Protein AF-A0A537V731-F1 (afdb_monomer)

Sequence (88 aa):
EIVEAPSAADEVGPGMLVTVKPLDLEDEDETYLLAEHAEEKAPGARTVTTSSPFGSALMGAAEGDEVSYEAPGGTFRYRVVSFEPIPG

pLDDT: mean 85.95, std 13.27, range [43.25, 95.31]

Solvent-accessible surface area (backbone atoms only — not comparable to full-atom values): 5149 Å² total; per-residue (Å²): 140,79,77,82,83,83,71,74,66,79,42,41,51,79,55,20,37,37,29,29,31,48,72,83,48,102,60,73,77,44,45,30,27,26,21,83,46,85,84,54,77,50,93,94,34,47,68,34,26,47,88,37,67,59,25,48,44,44,50,66,36,36,74,69,37,75,36,63,35,78,52,101,91,47,76,49,41,32,28,30,69,42,71,46,68,60,86,128

Nearest PDB structures (foldseek):
  2etn-assembly4_C  TM=7.648E-01  e=3.730E-05  Thermus aquaticus
  3aoh-assembly2_Y  TM=8.112E-01  e=7.488E-05  Thermus thermophilus HB8
  2f23-assembly2_B  TM=7.373E-01  e=3.134E-05  Thermus thermophilus HB27
  2eul-assembly1_A  TM=7.540E-01  e=7.935E-05  Thermus thermophilus HB8
  4wqt-assembly3_Z  TM=7.494E-01  e=3.591E-04  Thermus thermophilus HB8

Secondary structure (DSSP, 8-state):
-------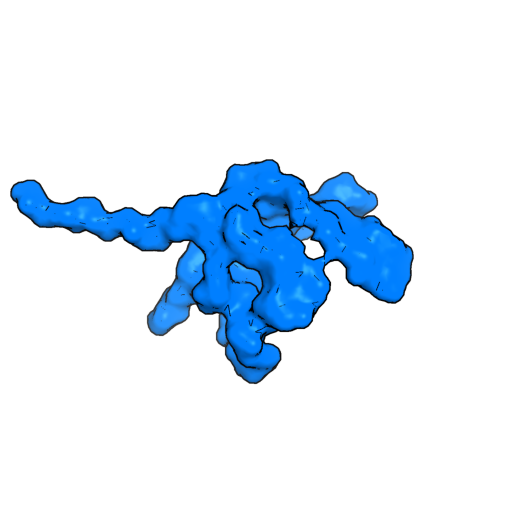S-SS--TTEEEEEEESSS-PPPEEEEEESSTT---TTSEEEETTSHHHHHHTT--TT-EEEEEETTEEEEEEEEEEEEPP-

Structure (mmCIF, N/CA/C/O backbone):
data_AF-A0A537V731-F1
#
_entry.id   AF-A0A537V731-F1
#
loop_
_atom_site.group_PDB
_atom_site.id
_atom_site.type_symbol
_atom_site.label_atom_id
_atom_site.label_alt_id
_atom_site.label_comp_id
_atom_site.label_asym_id
_atom_site.label_entity_id
_atom_site.label_seq_id
_atom_site.pdbx_PDB_ins_code
_atom_site.Cartn_x
_atom_site.Cartn_y
_atom_site.Cartn_z
_atom_site.occupancy
_atom_site.B_iso_or_equiv
_atom_site.auth_seq_id
_atom_site.auth_comp_id
_atom_site.auth_asym_id
_atom_site.auth_atom_id
_atom_site.pdbx_PDB_model_num
ATOM 1 N N . GLU A 1 1 ? -8.527 -21.500 -30.627 1.00 48.62 1 GLU A N 1
ATOM 2 C CA . GLU A 1 1 ? -8.433 -21.300 -29.173 1.00 48.62 1 GLU A CA 1
ATOM 3 C C . GLU A 1 1 ? -6.993 -20.929 -28.875 1.00 48.62 1 GLU A C 1
ATOM 5 O O . GLU A 1 1 ? -6.106 -21.737 -29.120 1.00 48.62 1 GLU A O 1
ATOM 10 N N . ILE A 1 2 ? -6.742 -19.657 -28.581 1.00 47.78 2 ILE A N 1
ATOM 11 C CA . ILE A 1 2 ? -5.398 -19.135 -28.321 1.00 47.78 2 ILE A CA 1
ATOM 12 C C . ILE A 1 2 ? -5.532 -18.359 -27.018 1.00 47.78 2 ILE A C 1
ATOM 14 O O . ILE A 1 2 ? -6.121 -17.286 -27.008 1.00 47.78 2 ILE A O 1
ATOM 18 N N . VAL A 1 3 ? -5.090 -19.044 -25.961 1.00 43.25 3 VAL A N 1
ATOM 19 C CA . VAL A 1 3 ? -4.687 -18.593 -24.625 1.00 43.25 3 VAL A CA 1
ATOM 20 C C . VAL A 1 3 ? -5.211 -17.227 -24.177 1.00 43.25 3 VAL A C 1
ATOM 22 O O . VAL A 1 3 ? -4.752 -16.181 -24.632 1.00 43.25 3 VAL A O 1
ATOM 25 N N . GLU A 1 4 ? -6.136 -17.271 -23.214 1.00 43.88 4 GLU A N 1
ATOM 26 C CA . GLU A 1 4 ? -6.341 -16.209 -22.229 1.00 43.88 4 GLU A CA 1
ATOM 27 C C . GLU A 1 4 ? -4.990 -15.604 -21.825 1.00 43.88 4 GLU A C 1
ATOM 29 O O . GLU A 1 4 ? -4.008 -16.324 -21.645 1.00 43.88 4 GLU A O 1
ATOM 34 N N . ALA A 1 5 ? -4.935 -14.284 -21.687 1.00 45.66 5 ALA A N 1
ATOM 35 C CA . ALA A 1 5 ? -3.875 -13.636 -20.937 1.00 45.66 5 ALA A CA 1
ATOM 36 C C . ALA A 1 5 ? -4.353 -13.528 -19.480 1.00 45.66 5 ALA A C 1
ATOM 38 O O . ALA A 1 5 ? -5.006 -12.536 -19.152 1.00 45.66 5 ALA A O 1
ATOM 39 N N . PRO A 1 6 ? -4.101 -14.509 -18.590 1.00 47.12 6 PRO A N 1
ATOM 40 C CA . PRO A 1 6 ? -4.245 -14.270 -17.173 1.00 47.12 6 PRO A CA 1
ATOM 41 C C . PRO A 1 6 ? -2.956 -13.583 -16.735 1.00 47.12 6 PRO A C 1
ATOM 43 O O . PRO A 1 6 ? -1.954 -14.213 -16.419 1.00 47.12 6 PRO A O 1
ATOM 46 N N . SER A 1 7 ? -2.944 -12.263 -16.778 1.00 53.19 7 SER A N 1
ATOM 47 C CA . SER A 1 7 ? -2.042 -11.514 -15.903 1.00 53.19 7 SER A CA 1
ATOM 48 C C . SER A 1 7 ? -2.841 -10.603 -14.981 1.00 53.19 7 SER A C 1
ATOM 50 O O . SER A 1 7 ? -2.344 -9.575 -14.537 1.00 53.19 7 SER A O 1
ATOM 52 N N . ALA A 1 8 ? -4.083 -10.998 -14.677 1.00 57.00 8 ALA A N 1
ATOM 53 C CA . ALA A 1 8 ? -4.644 -10.706 -13.372 1.00 57.00 8 ALA A CA 1
ATOM 54 C C . ALA A 1 8 ? -3.825 -11.560 -12.407 1.00 57.00 8 ALA A C 1
ATOM 56 O O . ALA A 1 8 ? -4.014 -12.770 -12.340 1.00 57.00 8 ALA A O 1
ATOM 57 N N . ALA A 1 9 ? -2.801 -10.965 -11.802 1.00 66.81 9 ALA A N 1
ATOM 58 C CA . ALA A 1 9 ? -2.115 -11.629 -10.714 1.00 66.81 9 ALA A CA 1
ATOM 59 C C . ALA A 1 9 ? -3.166 -11.977 -9.650 1.00 66.81 9 ALA A C 1
ATOM 61 O O . ALA A 1 9 ? -4.028 -11.155 -9.350 1.00 66.81 9 ALA A O 1
ATOM 62 N N . ASP A 1 10 ? -3.137 -13.197 -9.124 1.00 80.62 10 ASP A N 1
ATOM 63 C CA . ASP A 1 10 ? -4.044 -13.597 -8.043 1.00 80.62 10 ASP A CA 1
ATOM 64 C C . ASP A 1 10 ? -3.660 -12.930 -6.709 1.00 80.62 10 ASP A C 1
ATOM 66 O O . ASP A 1 10 ? -4.471 -12.834 -5.791 1.00 80.62 10 ASP A O 1
ATOM 70 N N . GLU A 1 11 ? -2.419 -12.447 -6.620 1.00 89.31 11 GLU A N 1
ATOM 71 C CA . GLU A 1 11 ? -1.792 -11.919 -5.416 1.00 89.31 11 GLU A CA 1
ATOM 72 C C . GLU A 1 11 ? -0.919 -10.705 -5.760 1.00 89.31 11 GLU A C 1
ATOM 74 O O . GLU A 1 11 ? -0.334 -10.612 -6.845 1.00 89.31 11 GLU A O 1
ATOM 79 N N . VAL A 1 12 ? -0.768 -9.794 -4.805 1.00 92.25 12 VAL A N 1
ATOM 80 C CA . VAL A 1 12 ? 0.116 -8.634 -4.918 1.00 92.25 12 VAL A CA 1
ATOM 81 C C . VAL A 1 12 ? 1.586 -9.068 -4.961 1.00 92.25 12 VAL A C 1
ATOM 83 O O . VAL A 1 12 ? 2.103 -9.701 -4.036 1.00 92.25 12 VAL A O 1
ATOM 86 N N . GLY A 1 13 ? 2.290 -8.647 -6.013 1.00 90.69 13 GLY A N 1
ATOM 87 C CA . GLY A 1 13 ? 3.714 -8.902 -6.227 1.00 90.69 13 GLY A CA 1
ATOM 88 C C . GLY A 1 13 ? 4.545 -7.634 -6.472 1.00 90.69 13 GLY A C 1
ATOM 89 O O . GLY A 1 13 ? 4.003 -6.532 -6.585 1.00 90.69 13 GLY A O 1
ATOM 90 N N . PRO A 1 14 ? 5.882 -7.768 -6.561 1.00 91.00 14 PRO A N 1
ATOM 91 C CA . PRO A 1 14 ? 6.761 -6.656 -6.916 1.00 91.00 14 PRO A CA 1
ATOM 92 C C . PRO A 1 14 ? 6.438 -6.114 -8.319 1.00 91.00 14 PRO A C 1
ATOM 94 O O . PRO A 1 14 ? 6.118 -6.871 -9.232 1.00 91.00 14 PRO A O 1
ATOM 97 N N . GLY A 1 15 ? 6.540 -4.796 -8.490 1.00 90.06 15 GLY A N 1
ATOM 98 C CA . GLY A 1 15 ? 6.209 -4.085 -9.727 1.00 90.06 15 GLY A CA 1
ATOM 99 C C . GLY A 1 15 ? 4.709 -3.852 -9.940 1.00 90.06 15 GLY A C 1
ATOM 100 O O . GLY A 1 15 ? 4.297 -3.529 -11.052 1.00 90.06 15 GLY A O 1
ATOM 101 N N . MET A 1 16 ? 3.878 -4.022 -8.908 1.00 92.31 16 MET A N 1
ATOM 102 C CA . MET A 1 16 ? 2.431 -3.808 -9.001 1.00 92.31 16 MET A CA 1
ATOM 103 C C . MET A 1 16 ? 1.990 -2.516 -8.319 1.00 92.31 16 MET A C 1
ATOM 105 O O . MET A 1 16 ? 2.559 -2.087 -7.313 1.00 92.31 16 MET A O 1
ATOM 109 N N . LEU A 1 17 ? 0.950 -1.908 -8.878 1.00 93.25 17 LEU A N 1
ATOM 110 C CA . LEU A 1 17 ? 0.163 -0.853 -8.263 1.00 93.25 17 LEU A CA 1
ATOM 111 C C . LEU A 1 17 ? -0.912 -1.496 -7.402 1.00 93.25 17 LEU A C 1
ATOM 113 O O . LEU A 1 17 ? -1.715 -2.274 -7.896 1.00 93.25 17 LEU A O 1
ATOM 117 N N . VAL A 1 18 ? -0.930 -1.159 -6.123 1.00 94.62 18 VAL A N 1
ATOM 118 C CA . VAL A 1 18 ? -1.860 -1.694 -5.137 1.00 94.62 18 VAL A CA 1
ATOM 119 C C . VAL A 1 18 ? -2.670 -0.537 -4.595 1.00 94.62 18 VAL A C 1
ATOM 121 O O . VAL A 1 18 ? -2.123 0.379 -3.978 1.00 94.62 18 VAL A O 1
ATOM 124 N N . THR A 1 19 ? -3.971 -0.567 -4.838 1.00 94.94 19 THR A N 1
ATOM 125 C CA . THR A 1 19 ? -4.910 0.394 -4.271 1.00 94.94 19 THR A CA 1
ATOM 126 C C . THR A 1 19 ? -5.426 -0.156 -2.959 1.00 94.94 19 THR A C 1
ATOM 128 O O . THR A 1 19 ? -5.958 -1.266 -2.894 1.00 94.94 19 THR A O 1
ATOM 131 N N . VAL A 1 20 ? -5.261 0.623 -1.900 1.00 94.69 20 VAL A N 1
ATOM 132 C CA . VAL A 1 20 ? -5.678 0.259 -0.554 1.00 94.69 20 VAL A CA 1
ATOM 133 C C . VAL A 1 20 ? -6.624 1.296 0.022 1.00 94.69 20 VAL A C 1
ATOM 135 O O . VAL A 1 20 ? -6.513 2.486 -0.255 1.00 94.69 20 VAL A O 1
ATOM 138 N N . LYS A 1 21 ? -7.528 0.843 0.883 1.00 94.31 21 LYS A N 1
ATOM 139 C CA . LYS A 1 21 ? -8.435 1.696 1.638 1.00 94.31 21 LYS A CA 1
ATOM 140 C C . LYS A 1 21 ? -8.061 1.671 3.117 1.00 94.31 21 LYS A C 1
ATOM 142 O O . LYS A 1 21 ? -8.097 0.584 3.704 1.00 94.31 21 LYS A O 1
ATOM 147 N N . PRO A 1 22 ? -7.727 2.810 3.742 1.00 92.81 22 PRO A N 1
ATOM 148 C CA . PRO A 1 22 ? -7.542 2.858 5.186 1.00 92.81 22 PRO A CA 1
ATOM 149 C C . PRO A 1 22 ? -8.854 2.505 5.898 1.00 92.81 22 PRO A C 1
ATOM 151 O O . PRO A 1 22 ? -9.928 2.982 5.542 1.00 92.81 22 PRO A O 1
ATOM 154 N N . LEU A 1 23 ? -8.772 1.632 6.901 1.00 91.31 23 LEU A N 1
ATOM 155 C CA . LEU A 1 23 ? -9.934 1.189 7.683 1.00 91.31 23 LEU A CA 1
ATOM 156 C C . LEU A 1 23 ? -10.105 1.972 8.983 1.00 91.31 23 LEU A C 1
ATOM 158 O O . LEU A 1 23 ? -11.201 2.028 9.535 1.00 91.31 23 LEU A O 1
ATOM 162 N N . ASP A 1 24 ? -9.011 2.549 9.473 1.00 86.19 24 ASP A N 1
ATOM 163 C CA . ASP A 1 24 ? -8.967 3.329 10.711 1.00 86.19 24 ASP A CA 1
ATOM 164 C C . ASP A 1 24 ? -9.145 4.834 10.487 1.00 86.19 24 ASP A C 1
ATOM 166 O O . ASP A 1 24 ? -9.330 5.580 11.448 1.00 86.19 24 ASP A O 1
ATOM 170 N N . LEU A 1 25 ? -9.073 5.280 9.233 1.00 82.69 25 LEU A N 1
ATOM 171 C CA . LEU A 1 25 ? -9.179 6.679 8.840 1.00 82.69 25 LEU A CA 1
ATOM 172 C C . LEU A 1 25 ? -10.338 6.836 7.852 1.00 82.69 25 LEU A C 1
ATOM 174 O O . LEU A 1 25 ? -10.545 5.978 6.997 1.00 82.69 25 LEU A O 1
ATOM 178 N N . GLU A 1 26 ? -11.074 7.942 7.947 1.00 80.56 26 GLU A N 1
ATOM 179 C CA . GLU A 1 26 ? -12.069 8.346 6.941 1.00 80.56 26 GLU A CA 1
ATOM 180 C C . GLU A 1 26 ? 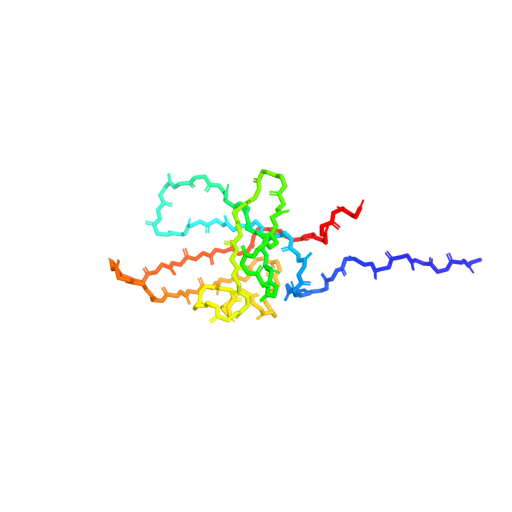-11.373 9.039 5.754 1.00 80.56 26 GLU A C 1
ATOM 182 O O . GLU A 1 26 ? -11.713 10.159 5.380 1.00 80.56 26 GLU A O 1
ATOM 187 N N . ASP A 1 27 ? -10.352 8.381 5.205 1.00 85.94 27 ASP A N 1
ATOM 188 C CA . ASP A 1 27 ? -9.555 8.850 4.071 1.00 85.94 27 ASP A CA 1
ATOM 189 C C . ASP A 1 27 ? -9.967 8.137 2.769 1.00 85.94 27 ASP A C 1
ATOM 191 O O . ASP A 1 27 ? -10.656 7.108 2.771 1.00 85.94 27 ASP A O 1
ATOM 195 N N . GLU A 1 28 ? -9.575 8.723 1.638 1.00 89.88 28 GLU A N 1
ATOM 196 C CA . GLU A 1 28 ? -9.815 8.160 0.306 1.00 89.88 28 GLU A CA 1
ATOM 197 C C . GLU A 1 28 ? -8.899 6.959 0.019 1.00 89.88 28 GLU A C 1
ATOM 199 O O . GLU A 1 28 ? -7.927 6.700 0.730 1.00 89.88 28 GLU A O 1
ATOM 204 N N . ASP A 1 29 ? -9.225 6.203 -1.031 1.00 92.75 29 ASP A N 1
ATOM 205 C CA . ASP A 1 29 ? -8.411 5.063 -1.443 1.00 92.75 29 ASP A CA 1
ATOM 206 C C . ASP A 1 29 ? -7.061 5.561 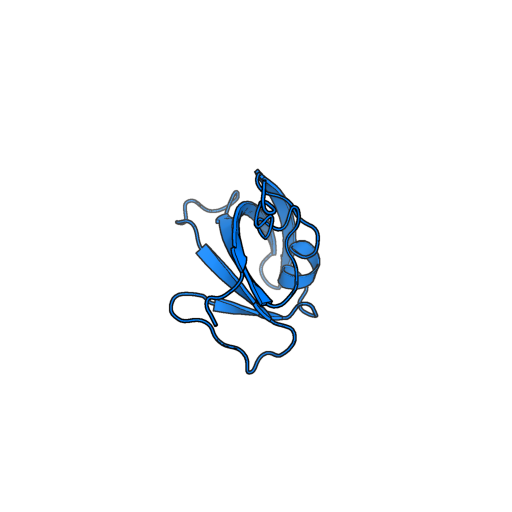-2.003 1.00 92.75 29 ASP A C 1
ATOM 208 O O . ASP A 1 29 ? -7.002 6.494 -2.809 1.00 92.75 29 ASP A O 1
ATOM 212 N N . GLU A 1 30 ? -5.963 4.936 -1.579 1.00 93.06 30 GLU A N 1
ATOM 213 C CA . GLU A 1 30 ? -4.597 5.326 -1.932 1.00 93.06 30 GLU A CA 1
ATOM 214 C C . GLU A 1 30 ? -3.915 4.244 -2.774 1.00 93.06 30 GLU A C 1
ATOM 216 O O . GLU A 1 30 ? -3.913 3.066 -2.417 1.00 93.06 30 GLU A O 1
ATOM 221 N N . THR A 1 31 ? -3.269 4.646 -3.871 1.00 93.56 31 THR A N 1
ATOM 222 C CA . THR A 1 31 ? -2.518 3.732 -4.742 1.00 93.56 31 THR A CA 1
ATOM 223 C C . THR A 1 31 ? -1.017 3.786 -4.459 1.00 93.56 31 THR A C 1
ATOM 225 O O . THR A 1 31 ? -0.385 4.851 -4.482 1.00 93.56 31 THR A O 1
ATOM 228 N N . TYR A 1 32 ? -0.422 2.612 -4.255 1.00 94.12 32 TYR A N 1
ATOM 229 C CA . TYR A 1 32 ? 0.998 2.431 -3.980 1.00 94.12 32 TYR A CA 1
ATOM 230 C C . TYR A 1 32 ? 1.664 1.523 -5.008 1.00 94.12 32 TYR A C 1
ATOM 232 O O . TYR A 1 32 ? 1.155 0.461 -5.330 1.00 94.12 32 TYR A O 1
ATOM 240 N N . LEU A 1 33 ? 2.844 1.912 -5.481 1.00 94.38 33 LEU A N 1
ATOM 241 C CA . LEU A 1 33 ? 3.721 1.051 -6.262 1.00 94.38 33 LEU A CA 1
ATOM 242 C C . LEU A 1 33 ? 4.564 0.203 -5.316 1.00 94.38 33 LEU A C 1
ATOM 244 O O . LEU A 1 33 ? 5.418 0.751 -4.616 1.00 94.38 33 LEU A O 1
ATOM 248 N N . LEU A 1 34 ? 4.378 -1.112 -5.354 1.00 93.88 34 LEU A N 1
ATOM 249 C CA . LEU A 1 34 ? 5.224 -2.062 -4.650 1.00 93.88 34 LEU A CA 1
ATOM 250 C C . LEU A 1 34 ? 6.512 -2.312 -5.441 1.00 93.88 34 LEU A C 1
ATOM 252 O O . LEU A 1 34 ? 6.596 -3.221 -6.257 1.00 93.88 34 LEU A O 1
ATOM 256 N N . ALA A 1 35 ? 7.523 -1.487 -5.214 1.00 92.56 35 ALA A N 1
ATOM 257 C CA . ALA A 1 35 ? 8.799 -1.564 -5.909 1.00 92.56 35 ALA A CA 1
ATOM 258 C C . ALA A 1 35 ? 9.814 -2.471 -5.199 1.00 92.56 35 ALA A C 1
ATOM 260 O O . ALA A 1 35 ? 9.831 -2.578 -3.973 1.00 92.56 35 ALA A O 1
ATOM 261 N N . G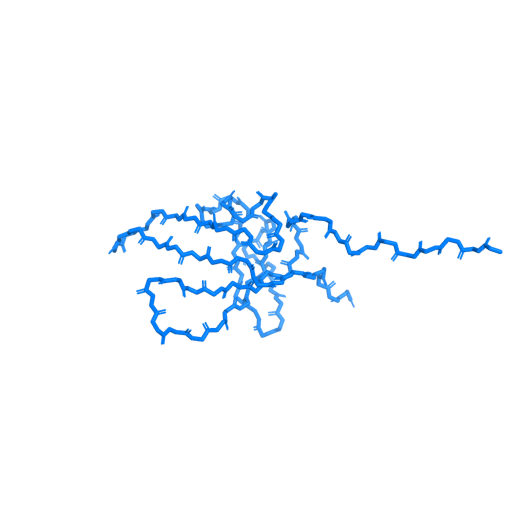LU A 1 36 ? 10.751 -3.051 -5.948 1.00 89.75 36 GLU A N 1
ATOM 262 C CA . GLU A 1 36 ? 11.939 -3.666 -5.336 1.00 89.75 36 GLU A CA 1
ATOM 263 C C . GLU A 1 36 ? 12.910 -2.598 -4.806 1.00 89.75 36 GLU A C 1
ATOM 265 O O . GLU A 1 36 ? 13.504 -2.749 -3.736 1.00 89.75 36 GLU A O 1
ATOM 270 N N . HIS A 1 37 ? 13.014 -1.469 -5.514 1.00 89.31 37 HIS A N 1
ATOM 271 C CA . HIS A 1 37 ? 13.931 -0.376 -5.199 1.00 89.31 37 HIS A CA 1
ATOM 272 C C . HIS A 1 37 ? 13.192 0.957 -5.054 1.00 89.31 37 HIS A C 1
ATOM 274 O O . HIS A 1 37 ? 12.293 1.272 -5.823 1.00 89.31 37 HIS A O 1
ATOM 280 N N . ALA A 1 38 ? 13.606 1.796 -4.100 1.00 85.81 38 ALA A N 1
ATOM 281 C CA . ALA A 1 38 ? 12.962 3.092 -3.836 1.00 85.81 38 ALA A CA 1
ATOM 282 C C . ALA A 1 38 ? 13.092 4.117 -4.990 1.00 85.81 38 ALA A C 1
ATOM 284 O O . ALA A 1 38 ? 12.431 5.161 -4.981 1.00 85.81 38 ALA A O 1
ATOM 285 N N . GLU A 1 39 ? 13.966 3.836 -5.956 1.00 88.44 39 GLU A N 1
ATOM 286 C CA . GLU A 1 39 ? 14.180 4.632 -7.167 1.00 88.44 39 GLU A CA 1
ATOM 287 C C . GLU A 1 39 ? 13.035 4.477 -8.177 1.00 88.44 39 GLU A C 1
ATOM 289 O O . GLU A 1 39 ? 12.756 5.413 -8.926 1.00 88.44 39 GLU A O 1
ATOM 294 N N . GLU A 1 40 ? 12.333 3.342 -8.151 1.00 87.62 40 GLU A N 1
ATOM 295 C CA . GLU A 1 40 ? 11.173 3.073 -8.999 1.00 87.62 40 GLU A CA 1
ATOM 296 C C . GLU A 1 40 ? 10.016 4.006 -8.635 1.00 87.62 40 GLU A C 1
ATOM 298 O O . GLU A 1 40 ? 9.705 4.232 -7.460 1.00 87.62 40 GLU A O 1
ATOM 303 N N . LYS A 1 41 ? 9.348 4.561 -9.644 1.00 87.00 41 LYS A N 1
ATOM 304 C CA . LYS A 1 41 ? 8.188 5.436 -9.455 1.00 87.00 41 LYS A CA 1
ATOM 305 C C . LYS A 1 41 ? 7.163 5.166 -10.534 1.00 87.00 41 LYS A C 1
ATOM 307 O O . LYS A 1 41 ? 7.514 5.054 -11.702 1.00 87.00 41 LYS A O 1
ATOM 312 N N . ALA A 1 42 ? 5.899 5.165 -10.135 1.00 87.94 42 ALA A N 1
ATOM 313 C CA . ALA A 1 42 ? 4.781 5.130 -11.056 1.00 87.94 42 ALA A CA 1
ATOM 314 C C . ALA A 1 42 ? 4.014 6.459 -11.004 1.00 87.94 42 ALA A C 1
ATOM 316 O O . ALA A 1 42 ? 3.889 7.067 -9.934 1.00 87.94 42 ALA A O 1
ATOM 317 N N . PRO A 1 43 ? 3.507 6.944 -12.147 1.00 85.06 43 PRO A N 1
ATOM 318 C CA . PRO A 1 43 ? 2.707 8.158 -12.187 1.00 85.06 43 PRO A CA 1
ATOM 319 C C . PRO A 1 43 ? 1.409 7.967 -11.394 1.00 85.06 43 PRO A C 1
ATOM 321 O O . PRO A 1 43 ? 0.669 7.019 -11.625 1.00 85.06 43 PRO A O 1
ATOM 324 N N . GLY A 1 44 ? 1.127 8.882 -10.464 1.00 85.50 44 GLY A N 1
ATOM 325 C CA . GLY A 1 44 ? -0.101 8.848 -9.662 1.00 85.50 44 GLY A CA 1
ATOM 326 C C . GLY A 1 44 ? -0.094 7.859 -8.493 1.00 85.50 44 GLY A C 1
ATOM 327 O O . GLY A 1 44 ? -1.081 7.803 -7.770 1.00 85.50 44 GLY A O 1
ATOM 328 N N . ALA A 1 45 ? 1.009 7.140 -8.259 1.00 91.06 45 ALA A N 1
ATOM 329 C CA . ALA A 1 45 ? 1.142 6.218 -7.136 1.00 91.06 45 ALA A CA 1
ATOM 330 C C . ALA A 1 45 ? 2.351 6.557 -6.256 1.00 91.06 45 ALA A C 1
ATOM 332 O O . ALA A 1 45 ? 3.374 7.080 -6.711 1.00 91.06 45 ALA A O 1
ATOM 333 N N . ARG A 1 46 ? 2.243 6.240 -4.966 1.00 91.69 46 ARG A N 1
ATOM 334 C CA . ARG A 1 46 ? 3.347 6.379 -4.008 1.00 91.69 46 ARG A CA 1
ATOM 335 C C . ARG A 1 46 ? 4.242 5.144 -4.046 1.00 91.69 46 ARG A C 1
ATOM 337 O O . ARG A 1 46 ? 3.749 4.032 -3.949 1.00 91.69 46 ARG A O 1
ATOM 344 N N . THR A 1 47 ? 5.558 5.312 -4.127 1.00 93.00 47 THR A N 1
ATOM 345 C CA . THR A 1 47 ? 6.485 4.171 -4.069 1.00 93.00 47 THR A CA 1
ATOM 346 C C . THR A 1 47 ? 6.598 3.622 -2.647 1.00 93.00 47 THR A C 1
ATOM 348 O O . THR A 1 47 ? 6.958 4.358 -1.726 1.00 93.00 47 THR A O 1
ATOM 351 N N . VAL A 1 48 ? 6.378 2.320 -2.487 1.00 93.31 48 VAL A N 1
ATOM 352 C CA . VAL A 1 48 ? 6.702 1.540 -1.290 1.00 93.31 48 VAL A CA 1
ATOM 353 C C . VAL A 1 48 ? 7.612 0.386 -1.687 1.00 93.31 48 VAL A C 1
ATOM 355 O O . VAL A 1 48 ? 7.393 -0.255 -2.707 1.00 93.31 48 VAL A O 1
ATOM 358 N N . THR A 1 49 ? 8.659 0.114 -0.910 1.00 92.44 49 THR A N 1
ATOM 359 C CA . THR A 1 49 ? 9.537 -1.020 -1.215 1.00 92.44 49 THR A CA 1
ATOM 360 C C . THR A 1 49 ? 9.016 -2.310 -0.597 1.00 92.44 49 THR A C 1
ATOM 362 O O . THR A 1 49 ? 8.489 -2.290 0.517 1.00 92.44 49 THR A O 1
ATOM 365 N N . THR A 1 50 ? 9.240 -3.447 -1.254 1.00 91.94 50 THR A N 1
ATOM 366 C CA . THR A 1 50 ? 8.955 -4.784 -0.694 1.00 91.94 50 THR A CA 1
ATOM 367 C C . THR A 1 50 ? 9.666 -5.035 0.639 1.00 91.94 50 THR A C 1
ATOM 369 O O . THR A 1 50 ? 9.176 -5.787 1.473 1.00 91.94 50 THR A O 1
ATOM 372 N N . SER A 1 51 ? 10.799 -4.365 0.879 1.00 89.62 51 SER A N 1
ATOM 373 C CA . SER A 1 51 ? 11.543 -4.433 2.147 1.00 89.62 51 SER A CA 1
ATOM 374 C C . SER A 1 51 ? 10.970 -3.555 3.272 1.00 89.62 51 SER A C 1
ATOM 376 O O . SER A 1 51 ? 11.425 -3.651 4.411 1.00 89.62 51 SER A O 1
ATOM 378 N N . SER A 1 52 ? 10.018 -2.664 2.978 1.00 90.81 52 SER A N 1
ATOM 379 C CA . SER A 1 52 ? 9.368 -1.816 3.987 1.00 90.81 52 SER A CA 1
ATOM 380 C C . SER A 1 52 ? 8.282 -2.599 4.737 1.00 90.81 52 SER A C 1
ATOM 382 O O . SER A 1 52 ? 7.670 -3.484 4.142 1.00 90.81 52 SER A O 1
ATOM 384 N N . PRO A 1 53 ? 7.956 -2.256 6.001 1.00 91.38 53 PRO A N 1
ATOM 385 C CA . PRO A 1 53 ? 6.929 -2.966 6.771 1.00 91.38 53 PRO A CA 1
ATOM 386 C C . PRO A 1 53 ? 5.566 -2.983 6.068 1.00 91.38 53 PRO A C 1
ATOM 388 O O . PRO A 1 53 ? 4.885 -4.001 6.077 1.00 91.38 53 PRO A O 1
ATOM 391 N N . PHE A 1 54 ? 5.196 -1.887 5.399 1.00 91.94 54 PHE A N 1
ATOM 392 C CA . PHE A 1 54 ? 3.957 -1.829 4.630 1.00 91.94 54 PHE A CA 1
ATOM 393 C C . PHE A 1 54 ? 4.013 -2.680 3.352 1.00 91.94 54 PHE A C 1
ATOM 395 O O . PHE A 1 54 ? 3.120 -3.485 3.116 1.00 91.94 54 PHE A O 1
ATOM 402 N N . GLY A 1 55 ? 5.086 -2.574 2.562 1.00 92.75 55 GLY A N 1
ATOM 403 C CA . GLY A 1 55 ? 5.238 -3.369 1.340 1.00 92.75 55 GLY A CA 1
ATOM 404 C C . GLY A 1 55 ? 5.303 -4.872 1.613 1.00 92.75 55 GLY A C 1
ATOM 405 O O . GLY A 1 55 ? 4.697 -5.653 0.889 1.00 92.75 55 GLY A O 1
ATOM 406 N N . SER A 1 56 ? 5.956 -5.280 2.704 1.00 92.19 56 SER A N 1
ATOM 407 C CA . SER A 1 56 ? 5.977 -6.679 3.136 1.00 92.19 56 SER A CA 1
ATOM 408 C C . SER A 1 56 ? 4.613 -7.178 3.613 1.00 92.19 56 SER A C 1
ATOM 410 O O . SER A 1 56 ? 4.366 -8.373 3.503 1.00 92.19 56 SER A O 1
ATOM 412 N N . ALA A 1 57 ? 3.759 -6.308 4.161 1.00 93.31 57 ALA A N 1
ATOM 413 C CA . ALA A 1 57 ? 2.396 -6.672 4.545 1.00 93.31 57 ALA A CA 1
ATOM 414 C C . ALA A 1 57 ? 1.479 -6.816 3.322 1.00 93.31 57 ALA A C 1
ATOM 416 O O . ALA A 1 57 ? 0.551 -7.614 3.352 1.00 93.31 57 ALA A O 1
ATOM 417 N N . LEU A 1 58 ? 1.749 -6.053 2.257 1.00 92.94 58 LEU A N 1
ATOM 418 C CA . LEU A 1 58 ? 1.029 -6.143 0.989 1.00 92.94 58 LEU A CA 1
ATOM 419 C C . LEU A 1 58 ? 1.474 -7.330 0.132 1.00 92.94 58 LEU A C 1
ATOM 421 O O . LEU A 1 58 ? 0.662 -7.847 -0.621 1.00 92.94 58 LEU A O 1
ATOM 425 N N . MET A 1 59 ? 2.737 -7.761 0.209 1.00 92.19 59 MET A N 1
ATOM 426 C CA . MET A 1 59 ? 3.219 -8.905 -0.573 1.00 92.19 59 MET A CA 1
ATOM 427 C C . MET A 1 59 ? 2.390 -10.165 -0.305 1.00 92.19 59 MET A C 1
ATOM 429 O O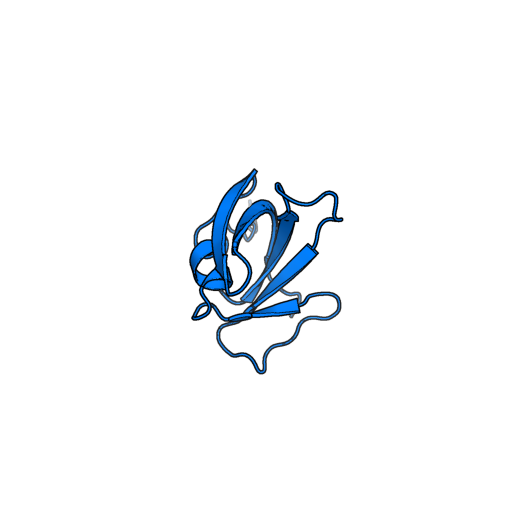 . MET A 1 59 ? 2.294 -10.619 0.834 1.00 92.19 59 MET A O 1
ATOM 433 N N . GLY A 1 60 ? 1.844 -10.750 -1.371 1.00 90.56 60 GLY A N 1
ATOM 434 C CA . GLY A 1 60 ? 1.000 -11.943 -1.307 1.00 90.56 60 GLY A CA 1
ATOM 435 C C . GLY A 1 60 ? -0.445 -11.683 -0.872 1.00 90.56 60 GLY A C 1
ATOM 436 O O . GLY A 1 60 ? -1.202 -12.637 -0.748 1.00 90.56 60 GLY A O 1
ATOM 437 N N . ALA A 1 61 ? -0.843 -10.429 -0.630 1.00 93.56 61 ALA A N 1
ATOM 438 C CA . ALA A 1 61 ? -2.232 -10.096 -0.322 1.00 93.56 61 ALA A CA 1
ATOM 439 C C . ALA A 1 61 ? -3.104 -10.167 -1.584 1.00 93.56 61 ALA A C 1
ATOM 441 O O . ALA A 1 61 ? -2.651 -9.810 -2.675 1.00 93.56 61 ALA A O 1
ATOM 442 N N . ALA A 1 62 ? -4.355 -10.589 -1.429 1.00 92.19 62 ALA A N 1
ATOM 443 C CA . ALA A 1 62 ? -5.342 -10.626 -2.504 1.00 92.19 62 ALA A CA 1
ATOM 444 C C . ALA A 1 62 ? -6.342 -9.462 -2.407 1.00 92.19 62 ALA A C 1
ATOM 446 O O . ALA A 1 62 ? -6.349 -8.676 -1.459 1.00 92.19 62 ALA A O 1
ATOM 447 N N . GLU A 1 63 ? -7.216 -9.335 -3.405 1.00 92.12 63 GLU A N 1
ATOM 448 C CA . GLU A 1 63 ? -8.250 -8.303 -3.412 1.00 92.12 63 GLU A CA 1
ATOM 449 C C . GLU A 1 63 ? -9.255 -8.570 -2.283 1.00 92.12 63 GLU A C 1
ATOM 451 O O . GLU A 1 63 ? -9.766 -9.679 -2.131 1.00 92.12 63 GLU A O 1
ATOM 456 N N . GLY A 1 64 ? -9.539 -7.549 -1.476 1.00 92.50 64 GLY A N 1
ATOM 457 C CA . GLY A 1 64 ? -10.393 -7.651 -0.297 1.00 92.50 64 GLY A CA 1
ATOM 458 C C . GLY A 1 64 ? -9.662 -8.031 0.993 1.00 92.50 64 GLY A C 1
ATOM 459 O O . GLY A 1 64 ? -10.262 -7.883 2.063 1.00 92.50 64 GLY A O 1
ATOM 460 N N . ASP A 1 65 ? -8.391 -8.443 0.927 1.00 94.69 65 ASP A N 1
ATOM 461 C CA . ASP A 1 65 ? -7.611 -8.769 2.122 1.00 94.69 65 ASP A CA 1
ATOM 462 C C . ASP A 1 65 ? -7.327 -7.532 2.972 1.00 94.69 65 ASP A C 1
ATOM 464 O O . ASP A 1 65 ? -7.117 -6.420 2.481 1.00 94.69 65 ASP A O 1
ATOM 468 N N . GLU A 1 66 ? -7.298 -7.739 4.285 1.00 94.44 66 GLU A N 1
ATOM 469 C CA . GLU A 1 66 ? -6.944 -6.715 5.259 1.00 94.44 66 GLU A CA 1
ATOM 470 C C . GLU A 1 66 ? -5.507 -6.912 5.719 1.00 94.44 66 GLU A C 1
ATOM 472 O O . GLU A 1 66 ? -5.151 -7.932 6.310 1.00 94.44 66 GLU A O 1
ATOM 477 N N . VAL A 1 67 ? -4.690 -5.894 5.486 1.00 93.50 67 VAL A N 1
ATOM 478 C CA . VAL A 1 67 ? -3.299 -5.842 5.913 1.00 93.50 67 VAL A CA 1
ATOM 479 C C . VAL A 1 67 ? -3.141 -4.799 7.006 1.00 93.50 67 VAL A C 1
ATOM 481 O O . VAL A 1 67 ? -3.840 -3.784 7.059 1.00 93.50 67 VAL A O 1
ATOM 484 N N . SER A 1 68 ? -2.187 -5.026 7.898 1.00 92.62 68 SER A N 1
ATOM 485 C CA . SER A 1 68 ? -1.863 -4.067 8.945 1.00 92.62 68 SER A CA 1
ATOM 486 C C . SER A 1 68 ? -0.366 -3.978 9.139 1.00 92.62 68 SER A C 1
ATOM 488 O O . SER A 1 68 ? 0.313 -5.005 9.117 1.00 92.62 68 SER A O 1
ATOM 490 N N . TYR A 1 69 ? 0.137 -2.775 9.382 1.00 90.19 69 TYR A N 1
ATOM 491 C CA . TYR A 1 69 ? 1.539 -2.568 9.721 1.00 90.19 69 TYR A CA 1
ATOM 492 C C . TYR A 1 69 ? 1.682 -1.604 10.895 1.00 90.19 69 TYR A C 1
ATOM 494 O O . TYR A 1 69 ? 0.820 -0.764 11.163 1.00 90.19 69 TYR A O 1
ATOM 502 N N . GLU A 1 70 ? 2.796 -1.738 11.607 1.00 88.12 70 GLU A N 1
ATOM 503 C CA . GLU A 1 70 ? 3.165 -0.835 12.689 1.00 88.12 70 GLU A CA 1
ATOM 504 C C . GLU A 1 70 ? 4.104 0.250 12.160 1.00 88.12 70 GLU A C 1
ATOM 506 O O . GLU A 1 70 ? 5.079 -0.034 11.456 1.00 88.12 70 GLU A O 1
ATOM 511 N N . ALA A 1 71 ? 3.808 1.503 12.494 1.00 83.69 71 ALA A N 1
ATOM 512 C CA . ALA A 1 71 ? 4.658 2.639 12.180 1.00 83.69 71 ALA A CA 1
ATOM 513 C C . ALA A 1 71 ? 4.767 3.602 13.370 1.00 83.69 71 ALA A C 1
ATOM 515 O O . ALA A 1 71 ? 3.959 3.546 14.302 1.00 83.69 71 ALA A O 1
ATOM 516 N N . PRO A 1 72 ? 5.760 4.513 13.365 1.00 79.25 72 PRO A N 1
ATOM 517 C CA . PRO A 1 72 ? 5.884 5.547 14.387 1.00 79.25 72 PRO A CA 1
ATOM 518 C C . PRO A 1 72 ? 4.649 6.462 14.358 1.00 79.25 72 PRO A C 1
ATOM 520 O O . PRO A 1 72 ? 4.549 7.364 13.531 1.00 79.25 72 PRO A O 1
ATOM 523 N N . GLY A 1 73 ? 3.681 6.189 15.231 1.00 82.38 73 GLY A N 1
ATOM 524 C CA . GLY A 1 73 ? 2.365 6.835 15.230 1.00 82.38 73 GLY A CA 1
ATOM 525 C C . GLY A 1 73 ? 1.216 5.887 15.581 1.00 82.38 73 GLY A C 1
ATOM 526 O O . GLY A 1 73 ? 0.182 6.355 16.046 1.00 82.38 73 GLY A O 1
ATOM 527 N N . GLY A 1 74 ? 1.417 4.572 15.436 1.00 87.75 74 GLY A N 1
ATOM 528 C CA . GLY A 1 74 ? 0.437 3.545 15.785 1.00 87.75 74 GLY A CA 1
ATOM 529 C C . GLY A 1 74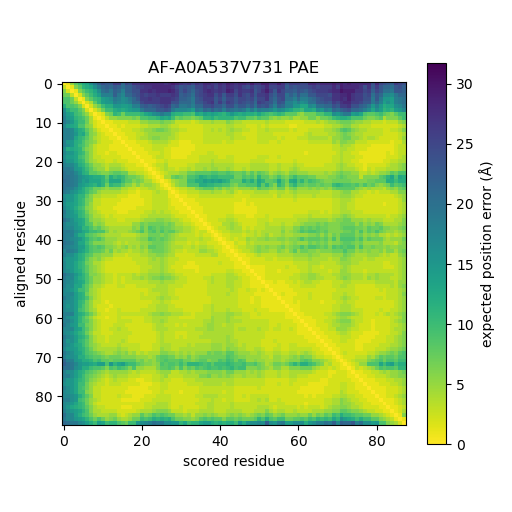 ? 0.410 2.383 14.791 1.00 87.75 74 GLY A C 1
ATOM 530 O O . GLY A 1 74 ? 1.290 2.232 13.942 1.00 87.75 74 GLY A O 1
ATOM 531 N N . THR A 1 75 ? -0.625 1.557 14.908 1.00 90.50 75 THR A N 1
ATOM 532 C CA . THR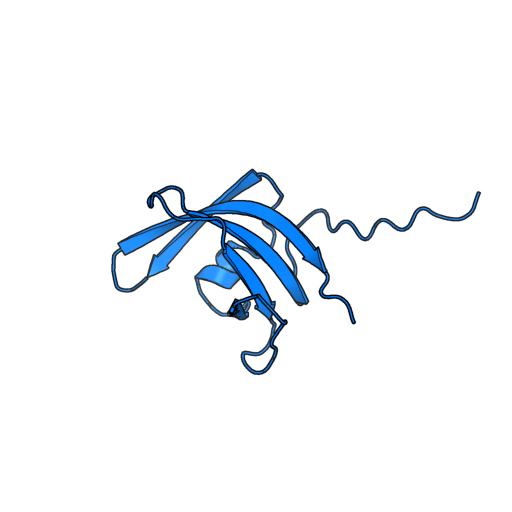 A 1 75 ? -0.939 0.501 13.943 1.00 90.50 75 THR A CA 1
ATOM 533 C C . THR A 1 75 ? -1.895 1.056 12.900 1.00 90.50 75 THR A C 1
ATOM 535 O O . THR A 1 75 ? -2.920 1.631 13.261 1.00 90.50 75 THR A O 1
ATOM 538 N N . PHE A 1 76 ? -1.578 0.858 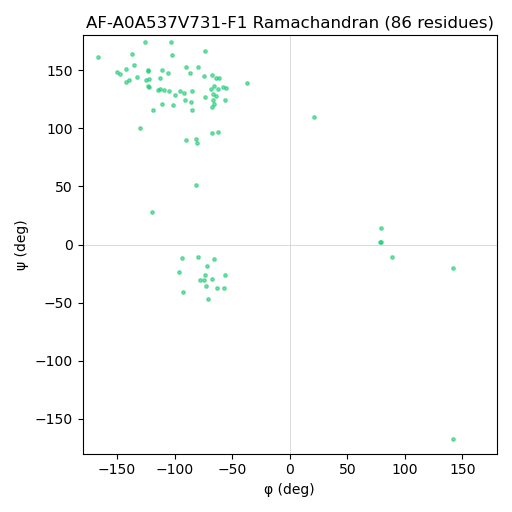11.626 1.00 90.75 76 PHE A N 1
ATOM 539 C CA . PHE A 1 76 ? -2.446 1.245 10.521 1.00 90.75 76 PHE A CA 1
ATOM 540 C C . PHE A 1 76 ? -3.021 -0.002 9.861 1.00 90.75 76 PHE A C 1
ATOM 542 O O . PHE A 1 76 ? -2.274 -0.945 9.578 1.00 90.75 76 PHE A O 1
ATOM 549 N N . ARG A 1 77 ? -4.334 -0.009 9.616 1.00 92.81 77 ARG A N 1
ATOM 550 C CA . ARG A 1 77 ? -5.025 -1.080 8.891 1.00 92.81 77 ARG A CA 1
ATOM 551 C C . ARG A 1 77 ? -5.543 -0.576 7.560 1.00 92.81 77 ARG A C 1
ATOM 553 O O . ARG A 1 77 ? -6.180 0.475 7.478 1.00 92.81 77 ARG A O 1
ATOM 560 N N . TYR A 1 78 ? -5.299 -1.377 6.541 1.00 94.44 78 TYR A N 1
ATOM 561 C CA . TYR A 1 78 ? -5.667 -1.108 5.169 1.00 94.44 78 TYR A CA 1
ATOM 562 C C . TYR A 1 78 ? -6.336 -2.344 4.578 1.00 94.44 78 TYR A C 1
ATOM 564 O O . TYR A 1 78 ? -5.939 -3.467 4.875 1.00 94.44 78 TYR A O 1
ATOM 572 N N . ARG A 1 79 ? -7.333 -2.145 3.722 1.00 95.00 79 ARG A N 1
ATOM 573 C CA . ARG A 1 79 ? -7.907 -3.208 2.895 1.00 95.00 79 ARG A CA 1
ATOM 574 C C . ARG A 1 79 ? -7.429 -3.049 1.464 1.00 95.00 79 ARG A C 1
ATOM 576 O O . ARG A 1 79 ? -7.524 -1.951 0.922 1.00 95.00 79 ARG A O 1
ATOM 583 N N . VAL A 1 80 ? -6.955 -4.123 0.850 1.00 95.31 80 VAL A N 1
ATOM 584 C CA . VAL A 1 80 ? -6.632 -4.147 -0.578 1.00 95.31 80 VAL A CA 1
ATOM 585 C C . VAL A 1 80 ? -7.937 -4.028 -1.360 1.00 95.31 80 VAL A C 1
ATOM 587 O O . VAL A 1 80 ? -8.839 -4.847 -1.208 1.00 95.31 80 VAL A O 1
ATOM 590 N N . VAL A 1 81 ? -8.065 -2.969 -2.152 1.00 94.75 81 VAL A N 1
ATOM 591 C CA . VAL A 1 81 ? -9.252 -2.696 -2.975 1.00 94.75 81 VAL A CA 1
ATOM 592 C C . VAL A 1 81 ? -9.086 -3.278 -4.367 1.00 94.75 81 VAL A C 1
ATOM 594 O O . VAL A 1 81 ? -10.043 -3.812 -4.910 1.00 94.75 81 VAL A O 1
ATOM 597 N N . SER A 1 82 ? -7.889 -3.142 -4.933 1.00 93.12 82 SER A N 1
ATOM 598 C CA . SER A 1 82 ? -7.519 -3.669 -6.243 1.00 93.12 82 SER A CA 1
ATOM 599 C C . SER A 1 82 ? -6.006 -3.603 -6.413 1.00 93.12 82 SER A C 1
ATOM 601 O O . SER A 1 82 ? -5.317 -2.859 -5.707 1.00 93.12 82 SER A O 1
ATOM 603 N N . PHE A 1 83 ? -5.472 -4.364 -7.361 1.00 93.12 83 PHE A N 1
ATOM 604 C CA . PHE A 1 83 ? -4.077 -4.253 -7.757 1.00 93.12 83 PHE A CA 1
ATOM 605 C C . PHE A 1 83 ? -3.885 -4.622 -9.224 1.00 93.12 83 PHE A C 1
ATOM 607 O O . PHE A 1 83 ? -4.606 -5.447 -9.782 1.00 93.12 83 PHE A O 1
ATOM 614 N N . GLU A 1 84 ? -2.907 -3.985 -9.853 1.00 90.50 84 GLU A N 1
ATOM 615 C CA . GLU A 1 84 ? -2.621 -4.139 -11.273 1.00 90.50 84 GLU A CA 1
ATOM 616 C C . GLU A 1 84 ? -1.118 -3.992 -11.552 1.00 90.50 84 GLU A C 1
ATOM 618 O O . GLU A 1 84 ? -0.424 -3.240 -10.864 1.00 90.50 84 GLU A O 1
ATOM 623 N N . PRO A 1 85 ? -0.565 -4.712 -12.541 1.00 88.00 85 PRO A N 1
ATOM 624 C CA . PRO A 1 85 ? 0.825 -4.527 -12.946 1.00 88.00 85 PRO A CA 1
ATOM 625 C C . PRO A 1 85 ? 1.041 -3.118 -13.512 1.00 88.00 85 PRO A C 1
ATOM 627 O O . PRO A 1 85 ? 0.177 -2.596 -14.219 1.00 88.00 85 PRO A O 1
ATOM 630 N N . ILE A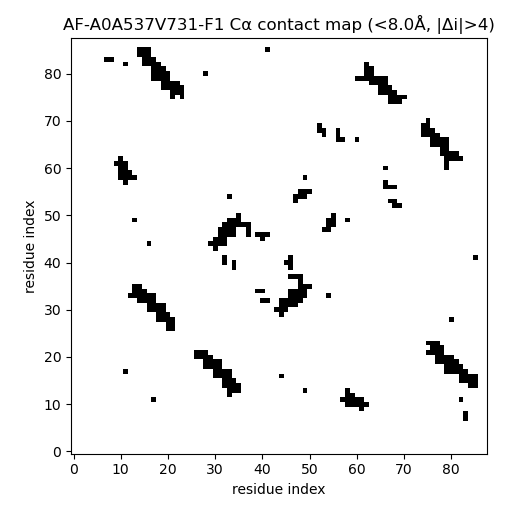 1 86 ? 2.204 -2.507 -13.245 1.00 83.06 86 ILE A N 1
ATOM 631 C CA . ILE A 1 86 ? 2.522 -1.209 -13.856 1.00 83.06 86 ILE A CA 1
ATOM 632 C C . ILE A 1 86 ? 2.482 -1.311 -15.390 1.00 83.06 86 ILE A C 1
ATOM 634 O O . ILE A 1 86 ? 3.029 -2.265 -15.956 1.00 83.06 86 ILE A O 1
ATOM 638 N N . PRO A 1 87 ? 1.872 -0.339 -16.089 1.00 73.19 87 PRO A N 1
ATOM 639 C CA . PRO A 1 87 ? 2.003 -0.259 -17.534 1.00 73.19 87 PRO A CA 1
ATOM 640 C C . PRO A 1 87 ? 3.467 0.048 -17.875 1.00 73.19 87 PRO A C 1
ATOM 642 O O . PRO A 1 87 ? 4.018 1.046 -17.405 1.00 73.19 87 PRO A O 1
ATOM 645 N N . GLY A 1 88 ? 4.093 -0.850 -18.640 1.00 59.19 88 GLY A N 1
ATOM 646 C CA . GLY A 1 88 ? 5.455 -0.688 -19.160 1.00 59.19 88 GLY A CA 1
ATOM 647 C C . GLY A 1 88 ? 5.571 0.337 -20.281 1.00 59.19 88 GLY A C 1
ATOM 648 O O . GLY A 1 88 ? 4.539 0.666 -20.910 1.00 59.19 88 GLY A O 1
#

Mean predicted aligned error: 6.17 Å

Foldseek 3Di:
DDDDPPPQPQADDAQKWWWKDWPVDPDDIAIEHAHCDCVDDAPRHHYDYCPDQVVVQRGGDGAQDKGWGADPPGITIIGGHGMDHGDD

Radius of gyration: 13.41 Å; Cα contacts (8 Å, |Δi|>4): 178; chains: 1; bounding box: 26×30×45 Å